Protein AF-A0A9E3DS92-F1 (afdb_monomer)

Solvent-accessible surface area (backbone atoms only — not comparable to full-atom values): 4904 Å² total; per-residue (Å²): 126,80,46,78,74,32,45,53,61,32,46,76,80,41,54,88,46,57,93,43,44,69,57,53,52,46,20,66,75,61,43,80,42,76,47,80,40,96,53,83,61,28,36,35,20,30,20,67,74,46,69,99,33,43,24,34,40,36,31,38,34,59,79,46,88,63,29,34,63,80,45,79,47,72,38,77,67,79,63,90,90,73,78,134

pLDDT: mean 76.78, std 12.36, range [48.62, 93.12]

Radius of gyration: 12.37 Å; Cα contacts (8 Å, |Δi|>4): 138; chains: 1; bounding box: 23×34×28 Å

Structure (mmCIF, N/CA/C/O backbone):
data_AF-A0A9E3DS92-F1
#
_entry.id   AF-A0A9E3DS92-F1
#
loop_
_atom_site.group_PDB
_atom_site.id
_atom_site.type_symbol
_atom_site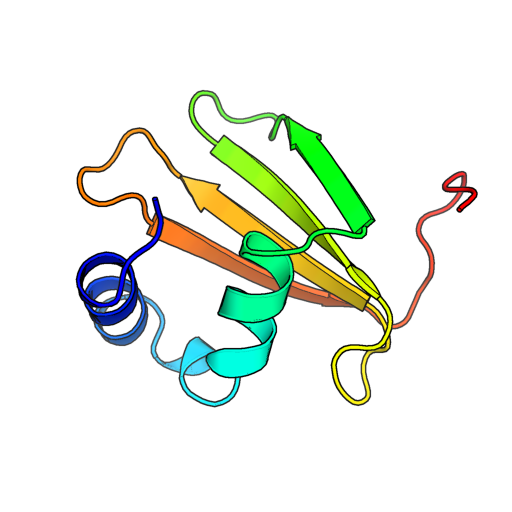.label_atom_id
_atom_site.label_alt_id
_atom_site.label_comp_id
_atom_site.label_asym_id
_atom_site.label_entity_id
_atom_site.label_seq_id
_atom_site.pdbx_PDB_ins_code
_atom_site.Cartn_x
_atom_site.Cartn_y
_atom_site.Cartn_z
_atom_site.occupancy
_atom_site.B_iso_or_equiv
_atom_site.auth_seq_id
_atom_site.auth_comp_id
_atom_site.auth_asym_id
_atom_site.auth_atom_id
_atom_site.pdbx_PDB_model_num
ATOM 1 N N . MET A 1 1 ? -3.147 -1.982 -13.770 1.00 54.00 1 MET A N 1
ATOM 2 C CA . MET A 1 1 ? -4.242 -2.296 -12.826 1.00 54.00 1 MET A CA 1
ATOM 3 C C . MET A 1 1 ? -3.723 -3.383 -11.899 1.00 54.00 1 MET A C 1
ATOM 5 O O . MET A 1 1 ? -3.108 -4.308 -12.413 1.00 54.00 1 MET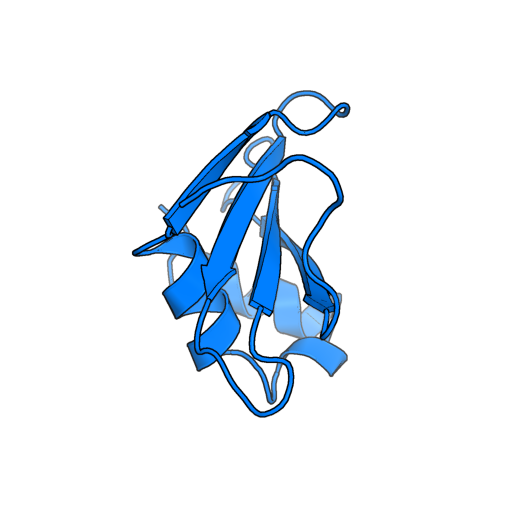 A O 1
ATOM 9 N N . LEU A 1 2 ? -3.860 -3.236 -10.579 1.00 60.94 2 LEU A N 1
ATOM 10 C CA . LEU A 1 2 ? -3.458 -4.278 -9.629 1.00 60.94 2 LEU A CA 1
ATOM 11 C C . LEU A 1 2 ? -4.584 -5.324 -9.604 1.00 60.94 2 LEU A C 1
ATOM 13 O O . LEU A 1 2 ? -5.622 -5.100 -8.990 1.00 60.94 2 LEU A O 1
ATOM 17 N N . ASP A 1 3 ? -4.449 -6.383 -10.396 1.00 61.38 3 ASP A N 1
ATOM 18 C CA . ASP A 1 3 ? -5.456 -7.439 -10.525 1.00 61.38 3 ASP A CA 1
ATOM 19 C C . ASP A 1 3 ? -5.178 -8.61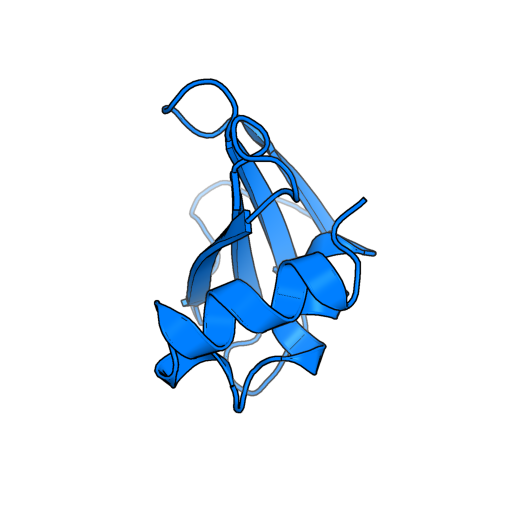4 -9.563 1.00 61.38 3 ASP A C 1
ATOM 21 O O . ASP A 1 3 ? -4.226 -8.606 -8.784 1.00 61.38 3 ASP A O 1
ATOM 25 N N . LEU A 1 4 ? -6.020 -9.651 -9.605 1.00 56.12 4 LEU A N 1
ATOM 26 C CA . LEU A 1 4 ? -5.861 -10.879 -8.811 1.00 56.12 4 LEU A CA 1
ATOM 27 C C . LEU A 1 4 ? -4.499 -11.575 -9.020 1.00 56.12 4 LEU A C 1
ATOM 29 O O . LEU A 1 4 ? -3.990 -12.200 -8.088 1.00 56.12 4 LEU A O 1
ATOM 33 N N . ALA A 1 5 ? -3.890 -11.468 -10.207 1.00 57.38 5 ALA A N 1
ATOM 34 C CA . ALA A 1 5 ? -2.561 -12.020 -10.482 1.00 57.38 5 ALA A CA 1
ATOM 35 C C . ALA A 1 5 ? -1.460 -11.160 -9.836 1.00 57.38 5 ALA A C 1
ATOM 37 O O . ALA A 1 5 ? -0.506 -11.691 -9.263 1.00 57.38 5 ALA A O 1
ATOM 38 N N . GLY A 1 6 ? -1.663 -9.841 -9.812 1.00 63.34 6 GLY A N 1
ATOM 39 C CA . GLY A 1 6 ? -0.955 -8.886 -8.964 1.00 63.34 6 GLY A CA 1
ATOM 40 C C . GLY A 1 6 ? -1.205 -9.065 -7.458 1.00 63.34 6 GLY A C 1
ATOM 41 O O . GLY A 1 6 ? -0.561 -8.405 -6.662 1.00 63.34 6 GLY A O 1
ATOM 42 N N . TRP A 1 7 ? -2.097 -9.950 -7.011 1.00 65.81 7 TRP A N 1
ATOM 43 C CA . TRP A 1 7 ? -2.218 -10.257 -5.581 1.00 65.81 7 TRP A CA 1
ATOM 44 C C . TRP A 1 7 ? -1.406 -11.485 -5.163 1.00 65.81 7 TRP A C 1
ATOM 46 O O . TRP A 1 7 ? -0.869 -11.539 -4.062 1.00 65.81 7 TRP A O 1
ATOM 56 N N . ARG A 1 8 ? -1.281 -12.485 -6.041 1.00 65.62 8 ARG A N 1
ATOM 57 C CA . ARG A 1 8 ? -0.658 -13.766 -5.677 1.00 65.62 8 ARG A CA 1
ATOM 58 C C . ARG A 1 8 ? 0.817 -13.629 -5.290 1.00 65.62 8 ARG A C 1
ATOM 60 O O . ARG A 1 8 ? 1.221 -14.205 -4.290 1.00 65.62 8 ARG A O 1
ATOM 67 N N . HIS A 1 9 ? 1.575 -12.797 -6.003 1.00 65.81 9 HIS A N 1
ATOM 68 C CA . HIS A 1 9 ? 2.983 -12.554 -5.673 1.00 65.81 9 HIS A CA 1
ATOM 69 C C . HIS A 1 9 ? 3.170 -11.858 -4.311 1.00 65.81 9 HIS A C 1
ATOM 71 O O . HIS A 1 9 ? 4.209 -12.024 -3.683 1.00 65.81 9 HIS A O 1
ATOM 77 N N . ILE A 1 10 ? 2.169 -11.102 -3.842 1.00 66.31 10 ILE A N 1
ATOM 78 C CA . ILE A 1 10 ? 2.203 -10.471 -2.518 1.00 66.31 10 ILE A CA 1
ATOM 79 C C . ILE A 1 10 ? 2.162 -11.551 -1.443 1.00 66.31 10 ILE A C 1
ATOM 81 O O . ILE A 1 10 ? 2.853 -11.426 -0.452 1.00 66.31 10 ILE A O 1
ATOM 85 N N . ILE A 1 11 ? 1.402 -12.629 -1.628 1.00 63.47 11 ILE A N 1
ATOM 86 C CA . ILE A 1 11 ? 1.347 -13.713 -0.637 1.00 63.47 11 ILE A CA 1
ATOM 87 C C . ILE A 1 11 ? 2.658 -14.500 -0.588 1.00 63.47 11 ILE A C 1
ATOM 89 O O . ILE A 1 11 ? 3.077 -14.912 0.490 1.00 63.47 11 ILE A O 1
ATOM 93 N N . ASP A 1 12 ? 3.310 -14.676 -1.737 1.00 67.75 12 ASP A N 1
ATOM 94 C CA . ASP A 1 12 ? 4.566 -15.422 -1.824 1.00 67.75 12 ASP A CA 1
ATOM 95 C C . ASP A 1 12 ? 5.743 -14.650 -1.195 1.00 67.75 12 ASP A C 1
ATOM 97 O O . ASP A 1 12 ? 6.600 -15.256 -0.553 1.00 67.75 12 ASP A O 1
ATOM 101 N N . GLU A 1 13 ? 5.786 -13.319 -1.351 1.00 68.19 13 GLU A N 1
ATOM 102 C CA . GLU A 1 13 ? 6.862 -12.464 -0.815 1.00 68.19 13 GLU A CA 1
ATOM 103 C C . GLU A 1 13 ? 6.519 -11.823 0.550 1.00 68.19 13 GLU A C 1
ATOM 105 O O . GLU A 1 13 ? 7.416 -11.568 1.352 1.00 68.19 13 GLU A O 1
ATOM 110 N N . HIS A 1 14 ? 5.232 -11.589 0.822 1.00 68.56 14 HIS A N 1
ATOM 111 C CA . HIS A 1 14 ? 4.683 -10.866 1.979 1.00 68.56 14 HIS A CA 1
ATOM 112 C C . HIS A 1 14 ? 3.420 -11.552 2.552 1.00 68.56 14 HIS A C 1
ATOM 114 O O . HIS A 1 14 ? 2.323 -10.969 2.550 1.00 68.56 14 HIS A O 1
ATOM 120 N N . PRO A 1 15 ? 3.529 -12.796 3.057 1.00 73.50 15 PRO A N 1
ATOM 121 C CA . PRO A 1 15 ? 2.390 -13.551 3.587 1.00 73.50 15 PRO A CA 1
ATOM 122 C C . PRO A 1 15 ? 1.681 -12.839 4.750 1.00 73.50 15 PRO A C 1
ATOM 124 O O . PRO A 1 15 ? 0.491 -13.054 4.976 1.00 73.50 15 PRO A O 1
ATOM 127 N N . GLU A 1 16 ? 2.367 -11.943 5.463 1.00 71.25 16 GLU A N 1
ATOM 128 C CA . GLU A 1 16 ? 1.796 -11.101 6.515 1.00 71.25 16 GLU A CA 1
ATOM 129 C C . GLU A 1 16 ? 0.662 -10.178 6.034 1.00 71.25 16 GLU A C 1
ATOM 131 O O . GLU A 1 16 ? -0.133 -9.705 6.848 1.00 71.25 16 GLU A O 1
ATOM 136 N N . LEU A 1 17 ? 0.560 -9.924 4.726 1.00 73.25 17 LEU A N 1
ATOM 137 C CA . LEU A 1 17 ? -0.476 -9.074 4.138 1.00 73.25 17 LEU A CA 1
ATOM 138 C C . LEU A 1 17 ? -1.763 -9.830 3.784 1.00 73.25 17 LEU A C 1
ATOM 140 O O . LEU A 1 17 ? -2.776 -9.187 3.500 1.00 73.25 17 LEU A O 1
ATOM 144 N N . GLU A 1 18 ? -1.756 -11.167 3.831 1.00 77.19 18 GLU A N 1
ATOM 145 C CA . GLU A 1 18 ? -2.907 -12.018 3.491 1.00 77.19 18 GLU A CA 1
ATOM 146 C C . GLU A 1 18 ? -4.184 -11.642 4.264 1.00 77.19 18 GLU A C 1
ATOM 148 O O . GLU A 1 18 ? -5.190 -11.334 3.613 1.00 77.19 18 GLU A O 1
ATOM 153 N N . PRO A 1 19 ? -4.153 -11.485 5.606 1.00 81.19 19 PRO A N 1
ATOM 154 C CA . PRO A 1 19 ? -5.353 -11.152 6.377 1.00 81.19 19 PRO A CA 1
ATOM 155 C C . PRO A 1 19 ? -5.880 -9.737 6.099 1.00 81.19 19 PRO A C 1
ATOM 157 O O . PRO A 1 19 ? -6.985 -9.376 6.503 1.00 81.19 19 PRO A O 1
ATOM 160 N N . HIS A 1 20 ? -5.078 -8.899 5.439 1.00 77.94 20 HIS A N 1
ATOM 161 C CA . HIS A 1 20 ? -5.376 -7.501 5.140 1.00 77.94 20 HIS A CA 1
ATOM 162 C C . HIS A 1 20 ? -5.643 -7.266 3.652 1.00 77.94 20 HIS A C 1
ATOM 164 O O . HIS A 1 20 ? -5.639 -6.118 3.192 1.00 77.94 20 HIS A O 1
ATOM 170 N N . ARG A 1 21 ? -5.904 -8.339 2.898 1.00 81.25 21 ARG A N 1
ATOM 171 C CA . ARG A 1 21 ? -6.116 -8.302 1.453 1.00 81.25 21 ARG A CA 1
ATOM 172 C C . ARG A 1 21 ? -7.166 -7.300 1.003 1.00 81.25 21 ARG A C 1
ATOM 174 O O . ARG A 1 21 ? -6.878 -6.438 0.177 1.00 81.25 21 ARG A O 1
ATOM 181 N N . GLU A 1 22 ? -8.374 -7.404 1.542 1.00 83.38 22 GLU A N 1
ATOM 182 C CA . GLU A 1 22 ? -9.489 -6.553 1.119 1.00 83.38 22 GLU A CA 1
ATOM 183 C C . GLU A 1 22 ? -9.217 -5.079 1.418 1.00 83.38 22 GLU A C 1
ATOM 185 O O . GLU A 1 22 ? -9.417 -4.229 0.555 1.00 83.38 22 GLU A O 1
ATOM 190 N N . ALA A 1 23 ? -8.673 -4.781 2.601 1.00 83.00 23 ALA A N 1
ATOM 191 C CA . ALA A 1 23 ? -8.303 -3.423 2.983 1.00 83.00 23 ALA A CA 1
ATOM 192 C C . ALA A 1 23 ? -7.210 -2.853 2.060 1.00 83.00 23 ALA A C 1
ATOM 194 O O . ALA A 1 23 ? -7.313 -1.717 1.604 1.00 83.00 23 ALA A O 1
ATOM 195 N N . THR A 1 24 ? -6.192 -3.653 1.734 1.00 84.69 24 THR A N 1
ATOM 196 C CA . THR A 1 24 ? -5.099 -3.255 0.834 1.00 84.69 24 THR A CA 1
ATOM 197 C C . THR A 1 24 ? -5.612 -2.955 -0.572 1.00 84.69 24 THR A C 1
ATOM 199 O O . THR A 1 24 ? -5.315 -1.897 -1.124 1.00 84.69 24 THR A O 1
ATOM 202 N N . LEU A 1 25 ? -6.430 -3.845 -1.140 1.00 85.81 25 LEU A N 1
ATOM 203 C CA . LEU A 1 25 ? -7.023 -3.644 -2.463 1.00 85.81 25 LEU A CA 1
ATOM 204 C C . LEU A 1 25 ? -7.961 -2.432 -2.485 1.00 85.81 25 LEU A C 1
ATOM 206 O O . LEU A 1 25 ? -7.910 -1.632 -3.415 1.00 85.81 25 LEU A O 1
ATOM 210 N N . SER A 1 26 ? -8.765 -2.257 -1.437 1.00 85.50 26 SER A N 1
ATOM 211 C CA . SER A 1 26 ? -9.660 -1.113 -1.260 1.00 85.50 26 SER A CA 1
ATOM 212 C C . SER A 1 26 ? -8.895 0.216 -1.211 1.00 85.50 26 SER A C 1
ATOM 214 O O . SER A 1 26 ? -9.307 1.182 -1.855 1.00 85.50 26 SER A O 1
ATOM 216 N N . ALA A 1 27 ? -7.753 0.274 -0.521 1.00 87.31 27 ALA A N 1
ATOM 217 C CA . ALA A 1 27 ? -6.917 1.473 -0.478 1.00 87.31 27 ALA A CA 1
ATOM 218 C C . ALA A 1 27 ? -6.298 1.836 -1.837 1.00 87.31 27 ALA A C 1
ATOM 220 O O . ALA A 1 27 ? -6.131 3.016 -2.125 1.00 87.31 27 ALA A O 1
ATOM 221 N N . VAL A 1 28 ? -5.982 0.848 -2.678 1.00 88.12 28 VAL A N 1
ATOM 222 C CA . VAL A 1 28 ? -5.462 1.087 -4.036 1.00 88.12 28 VAL A CA 1
ATOM 223 C C . VAL A 1 28 ? -6.581 1.468 -5.010 1.00 88.12 28 VAL A C 1
ATOM 225 O O . VAL A 1 28 ? -6.373 2.316 -5.875 1.00 88.12 28 VAL A O 1
ATOM 228 N N . ALA A 1 29 ? -7.757 0.849 -4.885 1.00 88.31 29 ALA A N 1
ATOM 229 C CA . ALA A 1 29 ? -8.877 1.058 -5.800 1.00 88.31 29 ALA A CA 1
ATOM 230 C C . ALA A 1 29 ? -9.574 2.412 -5.600 1.00 88.31 29 ALA A C 1
ATOM 232 O O . ALA A 1 29 ? -9.911 3.072 -6.580 1.00 88.31 29 ALA A O 1
ATOM 233 N N . GLU A 1 30 ? -9.775 2.834 -4.349 1.00 87.19 30 GLU A N 1
ATOM 234 C CA . GLU A 1 30 ? -10.428 4.110 -4.027 1.00 87.19 30 GLU A CA 1
ATOM 235 C C . GLU A 1 30 ? -9.632 4.824 -2.921 1.00 87.19 30 GLU A C 1
ATOM 237 O O . GLU A 1 30 ? -10.028 4.817 -1.753 1.00 87.19 30 GLU A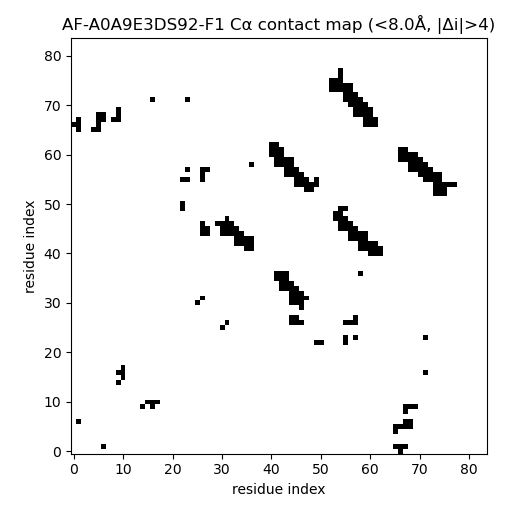 O 1
ATOM 242 N N . PRO A 1 31 ? -8.450 5.368 -3.251 1.00 89.44 31 PRO A N 1
ATOM 243 C CA . PRO A 1 31 ? -7.661 6.129 -2.296 1.00 89.44 31 PRO A CA 1
ATOM 244 C C . PRO A 1 31 ? -8.322 7.477 -1.993 1.00 89.44 31 PRO A C 1
ATOM 246 O O . PRO A 1 31 ? -8.798 8.161 -2.898 1.00 89.44 31 PRO A O 1
ATOM 249 N N . ASP A 1 32 ? -8.231 7.917 -0.742 1.00 86.94 32 ASP A N 1
ATOM 250 C CA . ASP A 1 32 ? -8.519 9.305 -0.368 1.00 86.94 32 ASP A CA 1
ATOM 251 C C . ASP A 1 32 ? -7.392 10.241 -0.835 1.00 86.94 32 ASP A C 1
ATOM 253 O O . ASP A 1 32 ? -7.610 11.413 -1.133 1.00 86.94 32 ASP A O 1
ATOM 257 N N . HIS A 1 33 ? -6.160 9.725 -0.925 1.00 88.00 33 HIS A N 1
ATOM 258 C CA . HIS A 1 33 ? -5.023 10.463 -1.464 1.00 88.00 33 HIS A CA 1
ATOM 259 C C . HIS A 1 33 ? -4.069 9.557 -2.249 1.00 88.00 33 HIS A C 1
ATOM 261 O O . HIS A 1 33 ? -3.810 8.417 -1.859 1.00 88.00 33 HIS A O 1
ATOM 267 N N . ARG A 1 34 ? -3.497 10.096 -3.331 1.00 91.69 34 ARG A N 1
ATOM 268 C CA . ARG A 1 34 ? -2.452 9.461 -4.144 1.00 91.69 34 ARG A CA 1
ATOM 269 C C . ARG A 1 34 ? -1.255 10.395 -4.255 1.00 91.69 34 ARG A C 1
ATOM 271 O O . ARG A 1 34 ? -1.423 11.599 -4.426 1.00 91.69 34 ARG A O 1
ATOM 278 N N . GLY A 1 35 ? -0.055 9.832 -4.204 1.00 89.94 35 GLY A N 1
ATOM 279 C CA . GLY A 1 35 ? 1.184 10.598 -4.267 1.00 89.94 35 GLY A CA 1
ATOM 280 C C . GLY A 1 35 ? 2.358 9.769 -4.766 1.00 89.94 35 GLY A C 1
ATOM 281 O O . GLY A 1 35 ? 2.314 8.539 -4.782 1.00 89.94 35 GLY A O 1
ATOM 282 N N . SER A 1 36 ? 3.419 10.455 -5.176 1.00 89.75 36 SER A N 1
ATOM 283 C CA . SER A 1 36 ? 4.667 9.821 -5.599 1.00 89.75 36 SER A CA 1
ATOM 284 C C . SER A 1 36 ? 5.414 9.227 -4.405 1.00 89.75 36 SER A C 1
ATOM 286 O O . SER A 1 36 ? 5.491 9.844 -3.338 1.00 89.75 36 SER A O 1
ATOM 288 N N . ASP A 1 37 ? 6.021 8.058 -4.590 1.00 88.62 37 ASP A N 1
ATOM 289 C CA . ASP A 1 37 ? 7.058 7.576 -3.681 1.00 88.62 37 ASP A CA 1
ATOM 290 C C . ASP A 1 37 ? 8.416 8.218 -4.051 1.00 88.62 37 ASP A C 1
ATOM 292 O O . ASP A 1 37 ? 8.645 8.528 -5.221 1.00 88.62 37 ASP A O 1
ATOM 296 N N . PRO A 1 38 ? 9.341 8.433 -3.094 1.00 88.62 38 PRO A N 1
ATOM 297 C CA . PRO A 1 38 ? 10.702 8.868 -3.403 1.00 88.62 38 PRO A CA 1
ATOM 298 C C . PRO A 1 38 ? 11.462 7.909 -4.328 1.00 88.62 38 PRO A C 1
ATOM 300 O O . PRO A 1 38 ? 12.409 8.329 -4.990 1.00 88.62 38 PRO A O 1
ATOM 303 N N . ARG A 1 39 ? 11.089 6.623 -4.359 1.00 87.38 39 ARG A N 1
ATOM 304 C CA . AR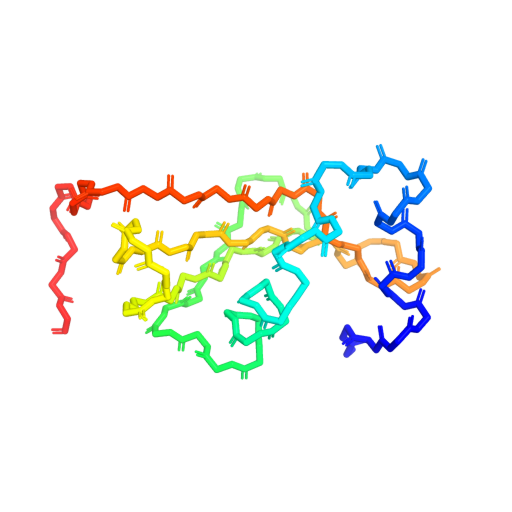G A 1 39 ? 11.620 5.665 -5.329 1.00 87.38 39 ARG A CA 1
ATOM 305 C C . ARG A 1 39 ? 10.843 5.783 -6.649 1.00 87.38 39 ARG A C 1
ATOM 307 O O . ARG A 1 39 ? 9.613 5.720 -6.620 1.00 87.38 39 ARG A O 1
ATOM 314 N N . PRO A 1 40 ? 11.535 5.919 -7.795 1.00 88.19 40 PRO A N 1
ATOM 315 C CA . PRO A 1 40 ? 10.905 5.912 -9.112 1.00 88.19 40 PRO A CA 1
ATOM 316 C C . PRO A 1 40 ? 10.026 4.679 -9.338 1.00 88.19 40 PRO A C 1
ATOM 318 O O . PRO A 1 40 ? 10.237 3.634 -8.725 1.00 88.19 40 PRO A O 1
ATOM 321 N N . GLY A 1 41 ? 9.002 4.840 -10.180 1.00 86.81 41 GLY A N 1
ATOM 322 C CA . GLY A 1 41 ? 8.092 3.754 -10.551 1.00 86.81 41 GLY A CA 1
ATOM 323 C C . GLY A 1 41 ? 7.167 3.269 -9.431 1.00 86.81 41 GLY A C 1
ATOM 324 O O . GLY A 1 41 ? 6.384 2.341 -9.639 1.00 86.81 41 GLY A O 1
ATOM 325 N N . ARG A 1 42 ? 7.205 3.917 -8.260 1.00 91.31 42 ARG A N 1
ATOM 326 C CA . ARG A 1 42 ? 6.339 3.618 -7.123 1.00 91.31 42 ARG A CA 1
ATOM 327 C C . ARG A 1 42 ? 5.386 4.751 -6.811 1.00 91.31 42 ARG A C 1
ATOM 329 O O . ARG A 1 42 ? 5.701 5.937 -6.916 1.00 91.31 42 ARG A O 1
ATOM 336 N N . GLU A 1 43 ? 4.220 4.357 -6.335 1.00 92.06 43 GLU A N 1
ATOM 337 C CA . GLU A 1 43 ? 3.186 5.278 -5.905 1.00 92.06 43 GLU A CA 1
ATOM 338 C C . GLU A 1 43 ? 2.609 4.866 -4.564 1.00 92.06 43 GLU A C 1
ATOM 340 O O . GLU A 1 43 ? 2.551 3.688 -4.208 1.00 92.06 43 GLU A O 1
ATOM 345 N N . ARG A 1 44 ? 2.163 5.875 -3.826 1.00 93.12 44 ARG A N 1
ATOM 346 C CA . ARG A 1 44 ? 1.569 5.737 -2.509 1.00 93.12 44 ARG A CA 1
ATOM 347 C C . ARG A 1 44 ? 0.085 6.049 -2.582 1.00 93.12 44 ARG A C 1
ATOM 349 O O . ARG A 1 44 ? -0.324 7.049 -3.172 1.00 93.12 44 ARG A O 1
ATOM 356 N N . TYR A 1 45 ? -0.683 5.195 -1.932 1.00 90.69 45 TYR A N 1
ATOM 357 C CA . TYR A 1 45 ? -2.130 5.229 -1.842 1.00 90.69 45 TYR A CA 1
ATOM 358 C C . TYR A 1 45 ? -2.500 5.303 -0.371 1.00 90.69 45 TYR A C 1
ATOM 360 O O . TYR A 1 45 ? -2.074 4.456 0.411 1.00 90.69 45 TYR A O 1
ATOM 368 N N . TRP A 1 46 ? -3.271 6.305 0.025 1.00 88.44 46 TRP A N 1
ATOM 369 C CA . TRP A 1 46 ? -3.752 6.441 1.395 1.00 88.44 46 TRP A CA 1
ATOM 370 C C . TRP A 1 46 ? -5.267 6.347 1.418 1.00 88.44 46 TRP A C 1
ATOM 372 O O . TRP A 1 46 ? -5.932 6.986 0.605 1.00 88.44 46 TRP A O 1
ATOM 382 N N . ARG A 1 47 ? -5.798 5.585 2.374 1.00 86.81 47 ARG A N 1
ATOM 383 C CA . ARG A 1 47 ? -7.235 5.485 2.629 1.00 86.81 47 ARG A CA 1
ATOM 384 C C . ARG A 1 47 ? -7.545 5.481 4.121 1.00 86.81 47 ARG A C 1
ATOM 386 O O . ARG A 1 47 ? -6.868 4.818 4.912 1.00 86.81 47 ARG A O 1
ATOM 393 N N . HIS A 1 48 ? -8.576 6.210 4.507 1.00 84.50 48 HIS A N 1
ATOM 394 C CA . HIS A 1 48 ? -9.109 6.324 5.855 1.00 84.50 48 HIS A CA 1
ATOM 395 C C . HIS A 1 48 ? -10.234 5.320 6.097 1.00 84.50 48 HIS A C 1
ATOM 397 O O . HIS A 1 48 ? -10.773 4.698 5.186 1.00 84.50 48 HIS A O 1
ATOM 403 N N . GLY A 1 49 ? -10.587 5.129 7.367 1.00 77.19 49 GLY A N 1
ATOM 404 C CA . GLY A 1 49 ? -11.722 4.294 7.769 1.00 77.19 49 GLY A CA 1
ATOM 405 C C . GLY A 1 49 ? -11.506 2.786 7.602 1.00 77.19 49 GLY A C 1
ATOM 406 O O . GLY A 1 49 ? -12.402 2.013 7.929 1.00 77.19 49 GLY A O 1
ATOM 407 N N . LEU A 1 50 ? -10.326 2.347 7.153 1.00 73.31 50 LEU A N 1
ATOM 408 C CA . LEU A 1 50 ? -9.999 0.930 7.022 1.00 73.31 50 LEU A CA 1
ATOM 409 C C . LEU A 1 50 ? -9.449 0.343 8.329 1.00 73.31 50 LEU A C 1
ATOM 411 O O . LEU A 1 50 ? -8.365 0.704 8.800 1.00 73.31 50 LEU A O 1
ATOM 415 N N . GLY A 1 51 ? -10.200 -0.608 8.891 1.00 64.06 51 GLY A N 1
ATOM 416 C CA . GLY A 1 51 ? -9.818 -1.385 10.071 1.00 64.06 51 GLY A CA 1
ATOM 417 C C . GLY A 1 51 ? -9.680 -0.563 11.367 1.00 64.06 51 GLY A C 1
ATOM 418 O O . GLY A 1 51 ? -9.960 0.638 11.404 1.00 64.06 51 GLY A O 1
ATOM 419 N N . PRO A 1 52 ? -9.205 -1.181 12.466 1.00 60.88 52 PRO A N 1
ATOM 420 C CA . PRO A 1 52 ? -9.042 -0.507 13.762 1.00 60.88 52 PRO A CA 1
ATOM 421 C C . PRO A 1 52 ? -7.969 0.596 13.740 1.00 60.88 52 PRO A C 1
ATOM 423 O O . PRO A 1 52 ? -7.861 1.388 14.677 1.00 60.88 52 PRO A O 1
ATOM 426 N N . SER A 1 53 ? -7.153 0.633 12.685 1.00 62.06 53 SER A N 1
ATOM 427 C CA . SER A 1 53 ? -6.071 1.592 12.475 1.00 62.06 53 SER A CA 1
ATOM 428 C C . SER A 1 53 ? -6.569 2.956 11.999 1.00 62.06 53 SER A C 1
ATOM 430 O O . SER A 1 53 ? -5.863 3.931 12.194 1.00 62.06 53 SER A O 1
ATOM 432 N N . ARG A 1 54 ? -7.775 3.056 11.421 1.00 71.81 54 ARG A N 1
ATOM 433 C CA . ARG A 1 54 ? -8.379 4.281 10.852 1.00 71.81 54 ARG A CA 1
ATOM 434 C C . ARG A 1 54 ? -7.664 4.906 9.645 1.00 71.81 54 ARG A C 1
ATOM 436 O O . ARG A 1 54 ? -8.320 5.667 8.941 1.00 71.81 54 ARG A O 1
ATOM 443 N N . ARG A 1 55 ? -6.394 4.593 9.364 1.00 78.38 55 ARG A N 1
ATOM 444 C CA . ARG A 1 55 ? -5.712 4.904 8.093 1.00 78.38 55 ARG A CA 1
ATOM 445 C C . ARG A 1 55 ? -4.838 3.740 7.628 1.00 78.38 55 ARG A C 1
ATOM 447 O O . ARG A 1 55 ? -4.156 3.111 8.440 1.00 78.38 55 ARG A O 1
ATOM 454 N N . LEU A 1 56 ? -4.814 3.513 6.319 1.00 87.00 56 LEU A N 1
ATOM 455 C CA . LEU A 1 56 ? -3.954 2.559 5.627 1.00 87.00 56 LEU A CA 1
ATOM 456 C C . LEU A 1 56 ? -3.186 3.279 4.516 1.00 87.00 56 LEU A C 1
ATOM 458 O O . LEU A 1 56 ? -3.784 3.982 3.706 1.00 87.00 56 LEU A O 1
ATOM 462 N N . MET A 1 57 ? -1.866 3.101 4.485 1.00 88.56 57 MET A N 1
ATOM 463 C CA . MET A 1 57 ? -1.012 3.485 3.362 1.00 88.56 57 MET A CA 1
ATOM 464 C C . MET A 1 57 ? -0.574 2.226 2.620 1.00 88.56 57 MET A C 1
ATOM 466 O O . MET A 1 57 ? -0.033 1.313 3.239 1.00 88.56 57 MET A O 1
ATOM 470 N N . VAL A 1 58 ? -0.744 2.201 1.306 1.00 88.94 58 VAL A N 1
ATOM 471 C CA . VAL A 1 58 ? -0.280 1.130 0.426 1.00 88.94 58 VAL A CA 1
ATOM 472 C C . VAL A 1 58 ? 0.710 1.705 -0.574 1.00 88.94 58 VAL A C 1
ATOM 474 O O . VAL A 1 58 ? 0.473 2.769 -1.141 1.00 88.94 58 VAL A O 1
ATOM 477 N N . VAL A 1 59 ? 1.827 1.017 -0.785 1.00 89.56 59 VAL A N 1
ATOM 478 C CA . VAL A 1 59 ? 2.806 1.371 -1.817 1.00 89.56 59 VAL A CA 1
ATOM 479 C C . VAL A 1 59 ? 2.739 0.337 -2.924 1.00 89.56 59 VAL A C 1
ATOM 481 O O . VAL A 1 59 ? 2.909 -0.856 -2.665 1.00 89.56 59 VAL A O 1
ATOM 484 N N . VAL A 1 60 ? 2.511 0.809 -4.146 1.00 88.19 60 VAL A N 1
ATOM 485 C CA . VAL A 1 60 ? 2.478 -0.016 -5.353 1.00 88.19 60 VAL A CA 1
ATOM 486 C C . VAL A 1 60 ? 3.690 0.304 -6.215 1.00 88.19 60 VAL A C 1
ATOM 488 O O . VAL A 1 60 ? 3.978 1.468 -6.482 1.00 88.19 60 VAL A O 1
ATOM 491 N N . ASP A 1 61 ? 4.388 -0.737 -6.642 1.00 88.56 61 ASP A N 1
ATOM 492 C CA . ASP A 1 61 ? 5.494 -0.717 -7.585 1.00 88.56 61 ASP A CA 1
ATOM 493 C C . ASP A 1 61 ? 4.990 -1.125 -8.973 1.00 88.56 61 ASP A C 1
ATOM 495 O O . ASP A 1 61 ? 4.462 -2.224 -9.157 1.00 88.56 61 ASP A O 1
ATOM 499 N N . TYR A 1 62 ? 5.115 -0.220 -9.940 1.00 86.12 62 TYR A N 1
ATOM 500 C CA . TYR A 1 62 ? 4.673 -0.412 -11.320 1.00 86.12 62 TYR A CA 1
ATOM 501 C C . TYR A 1 62 ? 5.809 -0.800 -12.271 1.00 86.12 62 TYR A C 1
ATOM 503 O O . TYR A 1 62 ? 5.539 -1.041 -13.446 1.00 86.12 62 TYR A O 1
ATOM 511 N N . GLU A 1 63 ? 7.059 -0.878 -11.804 1.00 86.00 63 GLU A N 1
ATOM 512 C CA . GLU A 1 63 ? 8.187 -1.301 -12.651 1.00 86.00 63 GLU A CA 1
ATOM 513 C C . GLU A 1 63 ? 8.181 -2.814 -12.895 1.00 86.00 63 GLU A C 1
ATOM 515 O O . GLU A 1 63 ? 8.776 -3.315 -13.848 1.00 86.00 63 GLU A O 1
ATOM 520 N N . SER A 1 64 ? 7.466 -3.553 -12.050 1.00 72.94 64 SER A N 1
ATOM 521 C CA . SER A 1 64 ? 7.197 -4.974 -12.232 1.00 72.94 64 SER A CA 1
ATOM 522 C C . SER A 1 64 ? 5.910 -5.210 -13.027 1.00 72.94 64 SER A C 1
ATOM 524 O O . SER A 1 64 ? 4.925 -4.486 -12.883 1.00 72.94 64 SER A O 1
ATOM 526 N N . VAL A 1 65 ? 5.894 -6.282 -13.826 1.00 73.62 65 VAL A N 1
ATOM 527 C CA . VAL A 1 65 ? 4.687 -6.779 -14.503 1.00 73.62 65 VAL A CA 1
ATOM 528 C C . VAL A 1 65 ? 4.331 -8.160 -13.930 1.00 73.62 65 VAL A C 1
ATOM 530 O O . VAL A 1 65 ? 5.118 -9.093 -14.101 1.00 73.62 65 VAL A O 1
ATOM 533 N N . PRO A 1 66 ? 3.174 -8.329 -13.259 1.00 74.88 66 PRO A N 1
ATOM 534 C CA . PRO A 1 66 ? 2.196 -7.294 -12.902 1.00 74.88 66 PRO A CA 1
ATOM 535 C C . PRO A 1 66 ? 2.715 -6.347 -11.804 1.00 74.88 66 PRO A C 1
ATOM 537 O O . PRO A 1 66 ? 3.665 -6.677 -11.092 1.00 74.88 66 PRO A O 1
ATOM 540 N N . ALA A 1 67 ? 2.055 -5.191 -11.662 1.00 81.88 67 ALA A N 1
ATOM 541 C CA . ALA A 1 67 ? 2.342 -4.226 -10.600 1.00 81.88 67 ALA A CA 1
ATOM 542 C C . ALA A 1 67 ? 2.180 -4.867 -9.214 1.00 81.88 67 ALA A C 1
ATOM 544 O O . ALA A 1 67 ? 1.310 -5.725 -9.023 1.00 81.88 67 ALA A O 1
ATOM 545 N N . ARG A 1 68 ? 3.006 -4.440 -8.257 1.00 82.19 68 ARG A N 1
ATOM 546 C CA . ARG A 1 68 ? 3.203 -5.131 -6.981 1.00 82.19 68 ARG A CA 1
ATOM 547 C C . ARG A 1 68 ? 2.942 -4.262 -5.771 1.00 82.19 68 ARG A C 1
ATOM 549 O O . ARG A 1 68 ? 3.427 -3.139 -5.721 1.00 82.19 68 ARG A O 1
ATOM 556 N N . VAL A 1 69 ? 2.239 -4.774 -4.762 1.00 83.62 69 VAL A N 1
ATOM 557 C CA . VAL A 1 69 ? 2.208 -4.094 -3.457 1.00 83.62 69 VAL A CA 1
ATOM 558 C C . VAL A 1 69 ? 3.471 -4.467 -2.702 1.00 83.62 69 VAL A C 1
ATOM 560 O O . VAL A 1 69 ? 3.693 -5.632 -2.398 1.00 83.62 69 VAL A O 1
ATOM 563 N N . VAL A 1 70 ? 4.283 -3.466 -2.381 1.00 83.50 70 VAL A N 1
ATOM 564 C CA . VAL A 1 70 ? 5.566 -3.650 -1.681 1.00 83.50 70 VAL A CA 1
ATOM 565 C C . VAL A 1 70 ? 5.507 -3.197 -0.224 1.00 83.50 70 VAL A C 1
ATOM 567 O O . VAL A 1 70 ? 6.464 -3.352 0.529 1.00 83.50 70 VAL A O 1
ATOM 570 N N . THR A 1 71 ? 4.416 -2.548 0.184 1.00 84.75 71 THR A N 1
ATOM 571 C CA . THR A 1 71 ? 4.193 -2.096 1.561 1.00 84.75 71 THR A 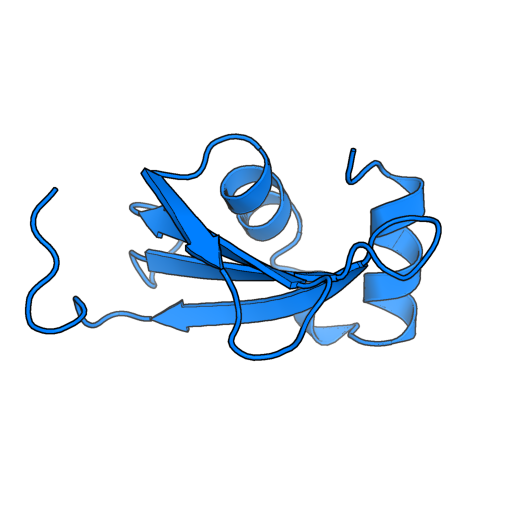CA 1
ATOM 572 C C . THR A 1 71 ? 2.701 -1.891 1.793 1.00 84.75 71 THR A C 1
ATOM 574 O O . THR A 1 71 ? 2.050 -1.216 0.997 1.00 84.75 71 THR A O 1
ATOM 577 N N . ALA A 1 72 ? 2.184 -2.382 2.919 1.00 85.44 72 ALA A N 1
ATOM 578 C CA . ALA A 1 72 ? 0.914 -1.937 3.483 1.00 85.44 72 ALA A CA 1
ATOM 579 C C . ALA A 1 72 ? 1.130 -1.584 4.959 1.00 85.44 72 ALA A C 1
ATOM 581 O O . ALA A 1 72 ? 1.593 -2.400 5.752 1.00 85.44 72 ALA A O 1
ATOM 582 N N . TYR A 1 73 ? 0.843 -0.340 5.321 1.00 83.25 73 TYR A N 1
ATOM 583 C CA . TYR A 1 73 ? 1.139 0.212 6.635 1.00 83.25 73 TYR A CA 1
ATOM 584 C C . TYR A 1 73 ? -0.109 0.856 7.230 1.00 83.25 73 TYR A C 1
ATOM 586 O O . TYR A 1 73 ? -0.580 1.897 6.763 1.00 83.25 73 TYR A O 1
ATOM 594 N N . GLY A 1 74 ? -0.653 0.228 8.271 1.00 80.44 74 GLY A N 1
ATOM 595 C CA . GLY A 1 74 ? -1.729 0.800 9.072 1.00 80.44 74 GLY A CA 1
ATOM 596 C C . GLY A 1 74 ? -1.177 1.815 10.070 1.00 80.44 74 GLY A C 1
ATOM 597 O O . GLY A 1 74 ? -0.279 1.493 10.844 1.00 80.44 74 GLY A O 1
ATOM 598 N N . ASN A 1 75 ? -1.734 3.025 10.098 1.00 72.19 75 ASN A N 1
ATOM 599 C CA . ASN A 1 75 ? -1.333 4.058 11.050 1.00 72.19 75 ASN A CA 1
ATOM 600 C C . ASN A 1 75 ? -2.546 4.648 11.767 1.00 72.19 75 ASN A C 1
ATOM 602 O O . ASN A 1 75 ? -3.513 5.035 11.123 1.00 72.19 75 ASN A O 1
ATOM 606 N N . ARG A 1 76 ? -2.460 4.769 13.096 1.00 70.69 76 ARG A N 1
ATOM 607 C CA . ARG A 1 76 ? -3.491 5.402 13.938 1.00 70.69 76 ARG A CA 1
ATOM 608 C C . ARG A 1 76 ? -3.333 6.911 14.084 1.00 70.69 76 ARG A C 1
ATOM 610 O O . ARG A 1 76 ? -4.257 7.558 14.566 1.00 70.69 76 ARG A O 1
ATOM 617 N N . LYS A 1 77 ? -2.173 7.467 13.731 1.00 62.00 77 LYS A N 1
ATOM 618 C CA . LYS A 1 77 ? -1.917 8.908 13.804 1.00 62.00 77 LYS A CA 1
ATOM 619 C C . LYS A 1 77 ? -2.149 9.561 12.448 1.00 62.00 77 LYS A C 1
ATOM 621 O O . LYS A 1 77 ? -1.670 9.066 11.428 1.0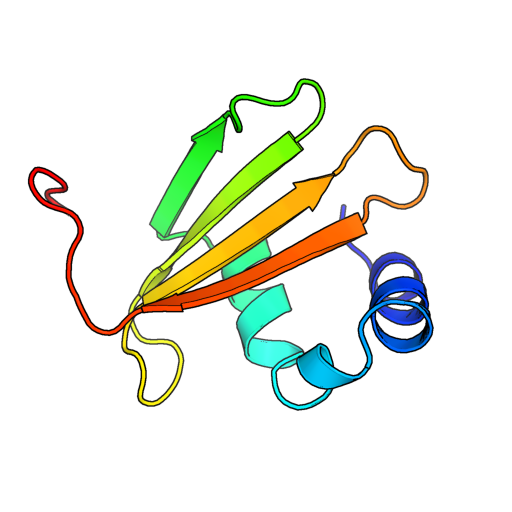0 62.00 77 LYS A O 1
ATOM 626 N N . ASP A 1 78 ? -2.829 10.700 12.465 1.00 57.31 78 ASP A N 1
ATOM 627 C CA . ASP A 1 78 ? -2.864 11.606 11.324 1.00 57.31 78 ASP A CA 1
ATOM 628 C C . ASP A 1 78 ? -1.440 12.119 11.041 1.00 57.31 78 ASP A C 1
ATOM 630 O O . ASP A 1 78 ? -0.667 12.375 11.970 1.00 57.31 78 ASP A O 1
ATOM 634 N N . LEU A 1 79 ? -1.062 12.236 9.763 1.00 55.88 79 LEU A N 1
ATOM 635 C CA . LEU A 1 79 ? 0.199 12.887 9.401 1.00 55.88 79 LEU A CA 1
ATOM 636 C C . LEU A 1 79 ? 0.109 14.379 9.771 1.00 55.88 79 LEU A C 1
ATOM 638 O O . LEU A 1 79 ? -0.910 15.003 9.461 1.00 55.88 79 LEU A O 1
ATOM 642 N N . PRO A 1 80 ? 1.145 14.979 10.387 1.00 48.62 80 PRO A N 1
ATOM 643 C CA . PRO A 1 80 ? 1.174 16.420 10.602 1.00 48.62 80 PRO A CA 1
ATOM 644 C C . PRO A 1 80 ? 1.061 17.152 9.257 1.00 48.62 80 PRO A C 1
ATOM 646 O O . PRO A 1 80 ? 1.881 16.929 8.369 1.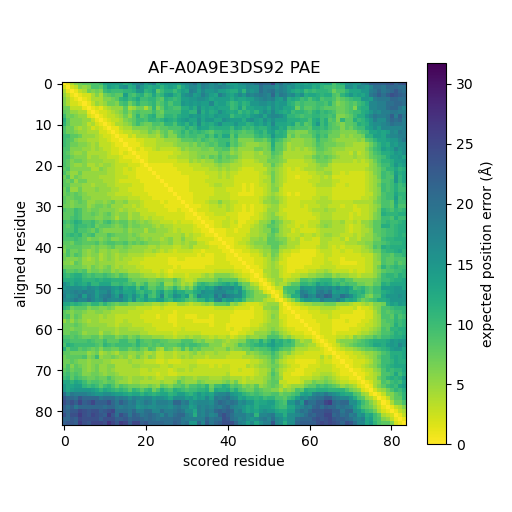00 48.62 80 PRO A O 1
ATOM 649 N N . GLY A 1 81 ? 0.052 18.015 9.109 1.00 55.75 81 GLY A N 1
ATOM 650 C CA . GLY A 1 81 ? -0.115 18.883 7.936 1.00 55.75 81 GLY A CA 1
ATOM 651 C C . GLY A 1 81 ? -0.973 18.334 6.790 1.00 55.75 81 GLY A C 1
ATOM 652 O O . GLY A 1 81 ? -1.016 18.965 5.739 1.00 55.75 81 GLY A O 1
ATOM 653 N N . TRP A 1 82 ? -1.663 17.201 6.962 1.00 52.25 82 TRP A N 1
ATOM 654 C CA . TRP A 1 82 ? -2.633 16.714 5.973 1.00 52.25 82 TRP A CA 1
ATOM 655 C C . TRP A 1 82 ? -4.062 17.118 6.367 1.00 52.25 82 TRP 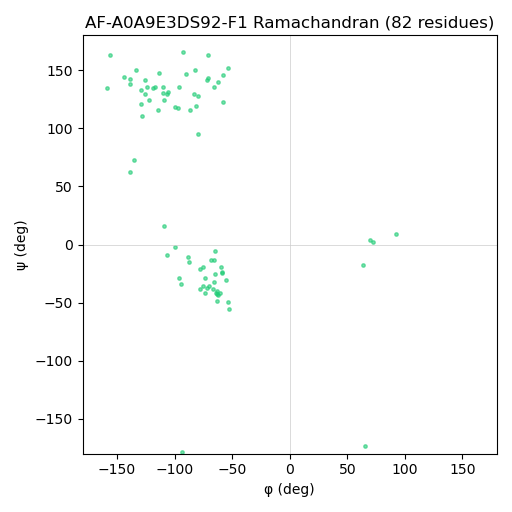A C 1
ATOM 657 O O . TRP A 1 82 ? -4.555 16.681 7.411 1.00 52.25 82 TRP A O 1
ATOM 667 N N . THR A 1 83 ? -4.717 17.927 5.533 1.00 49.06 83 THR A N 1
ATOM 668 C CA . THR A 1 83 ? -6.126 18.331 5.683 1.00 49.06 83 THR A CA 1
ATOM 669 C C . THR A 1 83 ? -6.963 17.571 4.645 1.00 49.06 83 THR A C 1
ATOM 671 O O . THR A 1 83 ? -6.528 17.534 3.492 1.00 49.06 83 THR A O 1
ATOM 674 N N . PRO A 1 84 ? -8.090 16.940 5.030 1.00 52.56 84 PRO A N 1
ATOM 675 C CA . PRO A 1 84 ? -9.008 16.296 4.087 1.00 52.56 84 PRO A CA 1
ATOM 676 C C . PRO A 1 84 ? -9.627 17.285 3.094 1.00 52.56 84 PRO A C 1
ATOM 678 O O . PRO A 1 84 ? -9.766 18.479 3.453 1.00 52.56 84 PRO A O 1
#

Nearest PDB structures (foldseek):
  4rew-assembly1_A  TM=4.067E-01  e=2.208E+00  Homo sapiens
  8chv-assembly1_C  TM=2.280E-01  e=4.150E+00  Homo sapiens

Mean predicted aligned error: 7.45 Å

Secondary structure (DSSP, 8-state):
---SHHHHHHHHH-GGGGGGHHHHHHHHHS-SEEEE-SSTTEEEEEEES-STTSEEEEEEE-SSSS-EEEEEEEESSPPTT---

Foldseek 3Di:
DCDPVLVVVCCVVPVVCVVVVVVQVCQVVDAPDKDDDPDPQKIKGKHAPRDPLRIWIWIWHVVDVVIYTPDIDRHNDDDPPDDD

Sequence (84 aa):
MLDLAGWRHIIDEHPELEPHREATLSAVAEPDHRGSDPRPGRERYWRHGLGPSRRLMVVVDYESVPARVVTAYGNRKDLPGWTP